Protein AF-A0A1V5KHM3-F1 (afdb_monomer_lite)

Secondary structure (DSSP, 8-state):
-THHHHHTT------SS-S----SSHHHHTT-HHHHHHHHHHHHHHHHHHHHHHHHHHTT-PPPPPP---------

Sequence (76 aa):
MNKYFTIAQMPVVSSTYWNMVHGNTPEEVLKDQEGLQTMRNLGRNMAWLLRCIEAGREKGVLPPLAEKVYRTNFIR

Radius of gyration: 18.12 Å; chains: 1; bounding box: 31×43×45 Å

Foldseek 3Di:
DCVVCVVVVHDDQAFPDPQDFDDPDPVRSVVRPVNVNRPVRSVVRVVVVVVVQVVCVVVVNDDDDDDDPDDDDPDD

pLDDT: mean 95.6, std 4.18, range [74.31, 98.75]

Structure (mmCIF, N/CA/C/O backbone):
data_AF-A0A1V5KHM3-F1
#
_entry.id   AF-A0A1V5KHM3-F1
#
loop_
_atom_site.group_PDB
_atom_site.id
_atom_site.type_symbol
_atom_site.label_atom_id
_atom_site.label_alt_id
_atom_site.label_comp_id
_atom_site.label_asym_id
_atom_site.label_entity_id
_atom_site.label_seq_id
_atom_site.pdbx_PDB_ins_code
_atom_site.Cartn_x
_atom_site.Cartn_y
_atom_site.Cartn_z
_atom_site.occupancy
_atom_site.B_iso_or_equiv
_atom_site.auth_seq_id
_atom_site.auth_comp_id
_atom_site.auth_asym_id
_atom_site.auth_atom_id
_atom_site.pdbx_PDB_model_num
ATOM 1 N N . MET A 1 1 ? 5.289 11.023 -1.099 1.00 75.69 1 MET A N 1
ATOM 2 C CA . MET A 1 1 ? 4.079 10.722 -1.900 1.00 75.69 1 MET A CA 1
ATOM 3 C C . MET A 1 1 ? 2.912 10.190 -1.060 1.00 75.69 1 MET A C 1
ATOM 5 O O . MET A 1 1 ? 1.814 10.704 -1.201 1.00 75.69 1 MET A O 1
ATOM 9 N N . ASN A 1 2 ? 3.121 9.251 -0.126 1.00 90.81 2 ASN A N 1
ATOM 10 C CA . ASN A 1 2 ? 2.013 8.569 0.577 1.00 90.81 2 ASN A CA 1
ATOM 11 C C . ASN A 1 2 ? 1.200 9.410 1.579 1.00 90.81 2 ASN A C 1
ATOM 13 O O . ASN A 1 2 ? 0.147 8.962 2.022 1.00 90.81 2 ASN A O 1
ATOM 17 N N . LYS A 1 3 ? 1.652 10.627 1.907 1.00 93.88 3 LYS A N 1
ATOM 18 C CA . LYS A 1 3 ? 1.029 11.520 2.898 1.00 93.88 3 LYS A CA 1
ATOM 19 C C . LYS A 1 3 ? -0.485 11.683 2.701 1.00 93.88 3 LYS A C 1
ATOM 21 O O . LYS A 1 3 ? -1.220 11.711 3.677 1.00 93.88 3 LYS A O 1
ATOM 26 N N . TYR A 1 4 ? -0.958 11.808 1.461 1.00 94.44 4 TYR A N 1
ATOM 27 C CA . TYR A 1 4 ? -2.383 12.036 1.192 1.00 94.44 4 TYR A CA 1
ATOM 28 C C . TYR A 1 4 ? -3.244 10.813 1.522 1.00 94.44 4 TYR A C 1
ATOM 30 O O . TYR A 1 4 ? -4.265 10.949 2.190 1.00 94.44 4 TYR A O 1
ATOM 38 N N . PHE A 1 5 ? -2.793 9.620 1.129 1.00 94.00 5 PHE A N 1
ATOM 39 C CA . PHE A 1 5 ? -3.477 8.365 1.445 1.00 94.00 5 PHE A CA 1
ATOM 40 C C . PHE A 1 5 ? -3.516 8.118 2.954 1.00 94.00 5 PHE A C 1
ATOM 42 O O . PHE A 1 5 ? -4.553 7.742 3.495 1.00 94.00 5 PHE A O 1
ATOM 49 N N . THR A 1 6 ? -2.416 8.405 3.654 1.00 94.38 6 THR A N 1
ATOM 50 C CA . THR A 1 6 ? -2.349 8.210 5.106 1.00 94.38 6 THR A CA 1
ATOM 51 C C . THR A 1 6 ? -3.192 9.232 5.873 1.00 94.38 6 THR A C 1
ATOM 53 O O . THR A 1 6 ? -3.834 8.862 6.8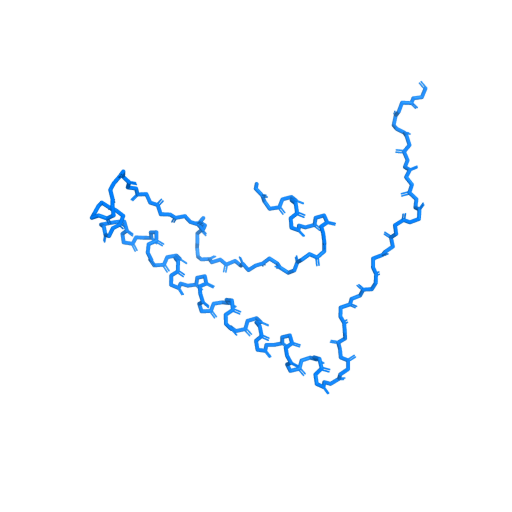51 1.00 94.38 6 THR A O 1
ATOM 56 N N . ILE A 1 7 ? -3.274 10.489 5.413 1.00 94.44 7 ILE A N 1
ATOM 57 C CA . ILE A 1 7 ? -4.198 11.497 5.975 1.00 94.44 7 ILE A CA 1
ATOM 58 C C . ILE A 1 7 ? -5.663 11.062 5.809 1.00 94.44 7 ILE A C 1
ATOM 60 O O . ILE A 1 7 ? -6.485 11.317 6.688 1.00 94.44 7 ILE A O 1
ATOM 64 N N . ALA A 1 8 ? -5.994 10.393 4.704 1.00 92.38 8 ALA A N 1
ATOM 65 C CA . ALA A 1 8 ? -7.337 9.892 4.429 1.00 92.38 8 ALA A CA 1
ATOM 66 C C . ALA A 1 8 ? -7.663 8.549 5.118 1.00 92.38 8 ALA A C 1
ATOM 68 O O . ALA A 1 8 ? -8.718 7.986 4.843 1.00 92.38 8 ALA A O 1
ATOM 69 N N . GLN A 1 9 ? -6.786 8.031 5.992 1.00 93.81 9 GLN A N 1
ATOM 70 C CA . GLN A 1 9 ? -6.901 6.694 6.599 1.00 93.81 9 GLN A CA 1
ATOM 71 C C . GLN A 1 9 ? -7.072 5.557 5.573 1.00 93.81 9 GLN A C 1
ATOM 73 O O . GLN A 1 9 ? -7.707 4.539 5.846 1.00 93.81 9 GLN A O 1
ATOM 78 N N . MET A 1 10 ? -6.493 5.706 4.380 1.00 94.25 10 MET A N 1
ATOM 79 C CA . MET A 1 10 ? -6.533 4.651 3.372 1.00 94.25 10 MET A CA 1
ATOM 80 C C . MET A 1 10 ? -5.481 3.572 3.672 1.00 94.25 10 MET A C 1
ATOM 82 O O . MET A 1 10 ? -4.341 3.914 4.005 1.00 94.25 10 MET A O 1
ATOM 86 N N . PRO A 1 11 ? -5.804 2.278 3.489 1.00 93.69 11 PRO A N 1
ATOM 87 C CA . PRO A 1 11 ? -4.796 1.225 3.460 1.00 93.69 11 PRO A CA 1
ATOM 88 C C . PRO A 1 11 ? -3.799 1.476 2.321 1.00 93.69 11 PRO A C 1
ATOM 90 O O . PRO A 1 11 ? -4.195 1.657 1.169 1.00 93.69 11 PRO A O 1
ATOM 93 N N . VAL A 1 12 ? -2.502 1.479 2.633 1.00 95.31 12 VAL A N 1
ATOM 94 C CA . VAL A 1 12 ? -1.435 1.669 1.640 1.00 95.31 12 VAL A CA 1
ATOM 95 C C . VAL A 1 12 ? -0.770 0.327 1.364 1.00 95.31 12 VAL A C 1
ATOM 97 O O . VAL A 1 12 ? -0.182 -0.275 2.260 1.00 95.31 12 VAL A O 1
ATOM 100 N N . VAL A 1 13 ? -0.850 -0.136 0.117 1.00 96.38 13 VAL A N 1
ATOM 101 C CA . VAL A 1 13 ? -0.220 -1.389 -0.318 1.00 96.38 13 VAL A CA 1
ATOM 102 C C . VAL A 1 13 ? 1.248 -1.141 -0.662 1.00 96.38 13 VAL A C 1
ATOM 104 O O . VAL A 1 13 ? 1.573 -0.238 -1.436 1.00 96.38 13 VAL A O 1
ATOM 107 N N . SER A 1 14 ? 2.138 -1.959 -0.105 1.00 95.69 14 SER A N 1
ATOM 108 C CA . SER A 1 14 ? 3.571 -1.938 -0.401 1.00 95.69 14 SER A CA 1
ATOM 109 C C . SER A 1 14 ? 3.969 -2.973 -1.457 1.00 95.69 14 SER A C 1
ATOM 111 O O . SER A 1 14 ? 3.221 -3.899 -1.781 1.00 95.69 14 SER A O 1
ATOM 113 N N . SER A 1 15 ? 5.182 -2.817 -1.981 1.00 97.38 15 SER A N 1
ATOM 114 C CA . SER A 1 15 ? 5.857 -3.792 -2.838 1.00 97.38 15 SER A CA 1
ATOM 115 C C . SER A 1 15 ? 7.304 -3.995 -2.373 1.00 97.38 15 SER A C 1
ATOM 117 O O . SER A 1 15 ? 7.666 -3.589 -1.270 1.00 97.38 15 SER A O 1
ATOM 119 N N . THR A 1 16 ? 8.129 -4.637 -3.198 1.00 96.88 16 THR A N 1
ATOM 120 C CA . THR A 1 16 ? 9.542 -4.934 -2.924 1.00 96.88 16 THR A CA 1
ATOM 121 C C . THR A 1 16 ? 10.478 -3.736 -3.094 1.00 96.88 16 THR A C 1
ATOM 123 O O . THR A 1 16 ? 11.599 -3.790 -2.603 1.00 96.88 16 THR A O 1
ATOM 126 N N . TYR A 1 17 ? 10.033 -2.665 -3.758 1.00 94.62 17 TYR A N 1
ATOM 127 C CA . TYR A 1 17 ? 10.770 -1.407 -3.902 1.00 94.62 17 TYR A CA 1
ATOM 128 C C . TYR A 1 17 ? 9.803 -0.237 -4.165 1.00 94.62 17 TYR A C 1
ATOM 130 O O . TYR A 1 17 ? 8.597 -0.362 -3.933 1.00 94.62 17 TYR A O 1
ATOM 138 N N . TRP A 1 18 ? 10.309 0.917 -4.613 1.00 93.06 18 TRP A N 1
ATOM 139 C CA . TRP A 1 18 ? 9.479 2.057 -5.002 1.00 93.06 18 TRP A CA 1
ATOM 140 C C . TRP A 1 18 ? 8.525 1.650 -6.126 1.00 93.06 18 TRP A C 1
ATOM 142 O O . TRP A 1 18 ? 8.954 1.146 -7.157 1.00 93.06 18 TRP A O 1
ATOM 152 N N . ASN A 1 19 ? 7.225 1.869 -5.907 1.00 94.06 19 ASN A N 1
ATOM 153 C CA . ASN A 1 19 ? 6.140 1.510 -6.825 1.00 94.06 19 ASN A CA 1
ATOM 154 C C . ASN A 1 19 ? 6.166 2.388 -8.088 1.00 94.06 19 ASN A C 1
ATOM 156 O O . ASN A 1 19 ? 5.333 3.282 -8.247 1.00 94.06 19 ASN A O 1
ATOM 160 N N . MET A 1 20 ? 7.154 2.171 -8.949 1.00 95.31 20 MET A N 1
ATOM 161 C CA . MET A 1 20 ? 7.389 2.937 -10.162 1.00 95.31 20 MET A CA 1
ATOM 162 C C . MET A 1 20 ? 8.107 2.094 -11.214 1.00 95.31 20 MET A C 1
ATOM 164 O O . MET A 1 20 ? 8.700 1.061 -10.910 1.00 95.31 20 MET A O 1
ATOM 168 N N . VAL A 1 21 ? 8.045 2.575 -12.450 1.00 97.50 21 VAL A N 1
ATOM 169 C CA . VAL A 1 21 ? 8.801 2.068 -13.595 1.00 97.50 21 VAL A CA 1
ATOM 170 C C . VAL A 1 21 ? 9.491 3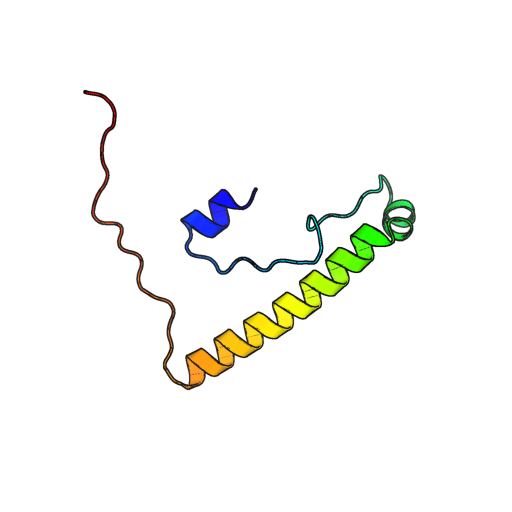.241 -14.286 1.00 97.50 21 VAL A C 1
ATOM 172 O O . VAL A 1 21 ? 9.011 4.374 -14.188 1.00 97.50 21 VAL A O 1
ATOM 175 N N . HIS A 1 22 ? 10.587 2.978 -14.989 1.00 97.44 22 HIS A N 1
ATOM 176 C CA . HIS A 1 22 ? 11.361 3.981 -15.717 1.00 97.44 22 HIS A CA 1
ATOM 177 C C . HIS A 1 22 ? 11.379 3.694 -17.221 1.00 97.44 22 HIS A C 1
ATOM 179 O O . HIS A 1 22 ? 11.574 2.562 -17.651 1.00 97.44 22 HIS A O 1
ATOM 185 N N . GLY A 1 23 ? 11.208 4.743 -18.023 1.00 96.88 23 GLY A N 1
ATOM 186 C CA . GLY A 1 23 ? 11.277 4.697 -19.484 1.00 96.88 23 GLY A CA 1
ATOM 187 C C . GLY A 1 23 ? 10.548 5.890 -20.096 1.00 96.88 23 GLY A C 1
ATOM 188 O O . GLY A 1 23 ? 9.513 6.308 -19.579 1.00 96.88 23 GLY A O 1
ATOM 189 N N . ASN A 1 24 ? 11.088 6.459 -21.174 1.00 97.69 24 ASN A N 1
ATOM 190 C CA . ASN A 1 24 ? 10.450 7.570 -21.888 1.00 97.69 24 ASN A CA 1
ATOM 191 C C . ASN A 1 24 ? 9.417 7.071 -22.905 1.00 97.69 24 ASN A C 1
ATOM 193 O O . ASN A 1 24 ? 8.502 7.810 -23.266 1.00 97.69 24 ASN A O 1
ATOM 197 N N . THR A 1 25 ? 9.546 5.817 -23.348 1.00 98.31 25 THR A N 1
ATOM 198 C CA . THR A 1 25 ? 8.557 5.126 -24.186 1.00 98.31 25 THR A CA 1
ATOM 199 C C . THR A 1 25 ? 8.069 3.836 -23.514 1.00 98.31 25 THR A C 1
ATOM 201 O O . THR A 1 25 ? 8.752 3.297 -22.636 1.00 98.31 25 THR A O 1
ATOM 204 N N . PRO A 1 26 ? 6.905 3.290 -23.915 1.00 97.50 26 PRO A N 1
ATOM 205 C CA . PRO A 1 26 ? 6.433 1.995 -23.425 1.00 97.50 26 PRO A CA 1
ATOM 206 C C . PRO A 1 26 ? 7.451 0.863 -23.623 1.00 97.50 26 PRO A C 1
ATOM 208 O O . PRO A 1 26 ? 7.628 0.028 -22.740 1.00 97.50 26 PRO A O 1
ATOM 211 N N . GLU A 1 27 ? 8.165 0.847 -24.747 1.00 98.19 27 GLU A N 1
ATOM 212 C CA . GLU A 1 27 ? 9.186 -0.160 -25.053 1.00 98.19 27 GLU A CA 1
ATOM 213 C C . GLU A 1 27 ? 10.390 -0.056 -24.111 1.00 98.19 27 GLU A C 1
ATOM 215 O O . GLU A 1 27 ? 11.004 -1.071 -23.788 1.00 98.19 27 GLU A O 1
ATOM 220 N N . GLU A 1 28 ? 10.735 1.154 -23.663 1.00 98.31 28 GLU A N 1
ATOM 221 C CA . GLU A 1 28 ? 11.760 1.368 -22.638 1.00 98.31 28 GLU A CA 1
ATOM 222 C C . GLU A 1 28 ? 11.279 0.922 -21.256 1.00 98.31 28 GLU A C 1
ATOM 224 O O . GLU A 1 28 ? 12.020 0.232 -20.560 1.00 98.31 28 GLU A O 1
ATOM 229 N N . VAL A 1 29 ? 10.022 1.205 -20.895 1.00 97.88 29 VAL A N 1
ATOM 230 C CA . VAL A 1 29 ? 9.407 0.699 -19.653 1.00 97.88 29 VAL A CA 1
ATOM 231 C C . VAL A 1 29 ? 9.434 -0.828 -19.605 1.00 97.88 29 VAL A C 1
ATOM 233 O O . VAL A 1 29 ? 9.698 -1.415 -18.558 1.00 97.88 29 VAL A O 1
ATOM 236 N N . LEU A 1 30 ? 9.222 -1.496 -20.743 1.00 98.00 30 LEU A N 1
ATOM 237 C CA . LEU A 1 30 ? 9.307 -2.955 -20.817 1.00 98.00 30 LEU A CA 1
ATOM 238 C C . LEU A 1 30 ? 10.716 -3.506 -20.547 1.00 98.00 30 LEU A C 1
ATOM 240 O O . LEU A 1 30 ? 10.854 -4.689 -20.231 1.00 98.00 30 LEU A O 1
ATOM 244 N N . LYS A 1 31 ? 11.754 -2.669 -20.653 1.00 98.19 31 LYS A N 1
ATOM 245 C CA . LYS A 1 31 ? 13.142 -3.027 -20.332 1.00 98.19 31 LYS A CA 1
ATOM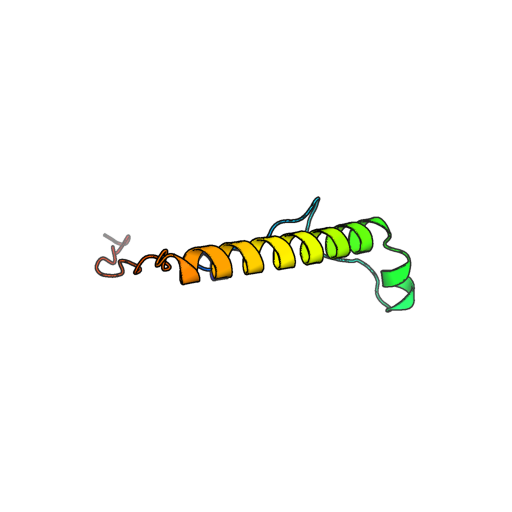 246 C C . LYS A 1 31 ? 13.479 -2.797 -18.857 1.00 98.19 31 LYS A C 1
ATOM 248 O O . LYS A 1 31 ? 14.445 -3.397 -18.389 1.00 98.19 31 LYS A O 1
ATOM 253 N N . ASP A 1 32 ? 12.685 -2.022 -18.114 1.00 98.19 32 ASP A N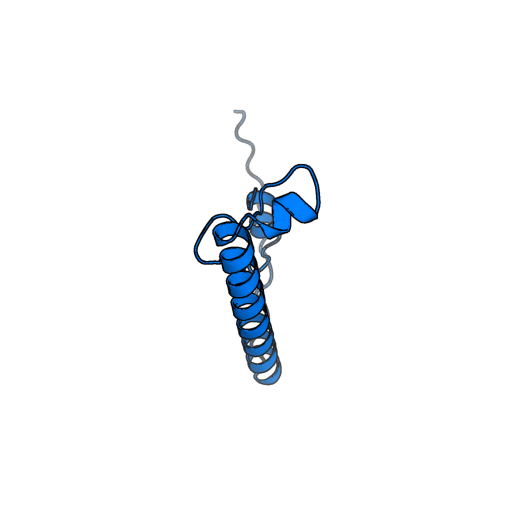 1
ATOM 254 C CA . ASP A 1 32 ? 12.812 -1.876 -16.658 1.00 98.19 32 ASP A CA 1
ATOM 255 C C . ASP A 1 32 ? 12.297 -3.133 -15.936 1.00 98.19 32 ASP A C 1
ATOM 257 O O . ASP A 1 32 ? 11.177 -3.205 -15.423 1.00 98.19 32 ASP A O 1
ATOM 261 N N . GLN A 1 33 ? 13.125 -4.178 -15.927 1.00 98.12 33 GLN A N 1
ATOM 262 C CA . GLN A 1 33 ? 12.758 -5.474 -15.357 1.00 98.12 33 GLN A CA 1
ATOM 263 C C . GLN A 1 33 ? 12.488 -5.405 -13.847 1.00 98.12 33 GLN A C 1
ATOM 265 O O . GLN A 1 33 ? 11.580 -6.089 -13.364 1.00 98.12 33 GLN A O 1
ATOM 270 N N . GLU A 1 34 ? 13.237 -4.577 -13.111 1.00 98.12 34 GLU A N 1
ATOM 271 C CA . GLU A 1 34 ? 13.060 -4.389 -11.667 1.00 98.12 34 GLU A CA 1
ATOM 272 C C . GLU A 1 34 ? 11.765 -3.629 -11.361 1.00 98.12 34 GLU A C 1
ATOM 274 O O . GLU A 1 34 ? 10.977 -4.063 -10.511 1.00 98.12 34 GLU A O 1
ATOM 279 N N . GLY A 1 35 ? 11.491 -2.543 -12.088 1.00 98.06 35 GLY A N 1
ATOM 280 C CA . GLY A 1 35 ? 10.236 -1.808 -11.979 1.00 98.06 35 GLY A CA 1
ATOM 281 C C . GLY A 1 35 ? 9.043 -2.708 -12.291 1.00 98.06 35 GLY A C 1
ATOM 282 O O . GLY A 1 35 ? 8.108 -2.811 -11.496 1.00 98.06 35 GLY A O 1
ATOM 283 N N . LEU A 1 36 ? 9.093 -3.469 -13.389 1.00 98.38 36 LEU A N 1
ATOM 284 C CA . LEU A 1 36 ? 8.033 -4.421 -13.734 1.00 98.38 36 LEU A CA 1
ATOM 285 C C . LEU A 1 36 ? 7.857 -5.526 -12.683 1.00 98.38 36 LEU A C 1
ATOM 287 O O . LEU A 1 36 ? 6.725 -5.916 -12.379 1.00 98.38 36 LEU A O 1
ATOM 291 N N . GLN A 1 37 ? 8.946 -6.041 -12.106 1.00 98.44 37 GLN A N 1
ATOM 292 C CA . GLN A 1 37 ? 8.881 -6.974 -10.980 1.00 98.44 37 GLN A CA 1
ATOM 293 C C . GLN A 1 37 ? 8.183 -6.338 -9.776 1.00 98.44 37 GLN A C 1
ATOM 295 O O . GLN A 1 37 ? 7.289 -6.957 -9.190 1.00 98.44 37 GLN A O 1
ATOM 300 N N . THR A 1 38 ? 8.539 -5.099 -9.449 1.00 98.44 38 THR A N 1
ATOM 301 C CA . THR A 1 38 ? 7.928 -4.331 -8.364 1.00 98.44 38 THR A CA 1
ATOM 302 C C . THR A 1 38 ? 6.436 -4.118 -8.613 1.00 98.44 38 THR A C 1
ATOM 304 O O . THR A 1 38 ? 5.632 -4.329 -7.705 1.00 98.44 38 THR A O 1
ATOM 307 N N . MET A 1 39 ? 6.018 -3.819 -9.843 1.00 98.19 39 MET A N 1
ATOM 308 C CA . MET A 1 39 ? 4.599 -3.666 -10.179 1.00 98.19 39 MET A CA 1
ATOM 309 C C . MET A 1 39 ? 3.821 -4.987 -10.100 1.00 98.19 39 MET A C 1
ATOM 311 O O . MET A 1 39 ? 2.699 -5.011 -9.589 1.00 98.19 39 MET A O 1
ATOM 315 N N . ARG A 1 40 ? 4.415 -6.115 -10.519 1.00 98.56 40 ARG A N 1
ATOM 316 C CA . ARG A 1 40 ? 3.807 -7.449 -10.339 1.00 98.56 40 ARG A CA 1
ATOM 317 C C . ARG A 1 40 ? 3.607 -7.782 -8.861 1.00 98.56 40 ARG A C 1
ATOM 319 O O . ARG A 1 40 ? 2.549 -8.283 -8.481 1.00 98.56 40 ARG A O 1
ATOM 326 N N . ASN A 1 41 ? 4.604 -7.497 -8.028 1.00 98.69 41 ASN A N 1
ATOM 327 C CA . ASN A 1 41 ? 4.525 -7.713 -6.585 1.00 98.69 41 ASN A CA 1
ATOM 328 C C . ASN A 1 41 ? 3.475 -6.803 -5.936 1.00 98.69 41 ASN A C 1
ATOM 330 O O . ASN A 1 41 ? 2.672 -7.282 -5.138 1.00 98.69 41 ASN A O 1
ATOM 334 N N . LEU A 1 42 ? 3.394 -5.537 -6.357 1.00 98.44 42 LEU A N 1
ATOM 335 C CA . LEU A 1 42 ? 2.375 -4.598 -5.892 1.00 98.44 42 LEU A CA 1
ATOM 336 C C . LEU A 1 42 ? 0.963 -5.117 -6.187 1.00 98.44 42 LEU A C 1
ATOM 338 O O . LEU A 1 42 ? 0.117 -5.136 -5.296 1.00 98.44 42 LEU A O 1
ATOM 342 N N . GLY A 1 43 ? 0.718 -5.583 -7.416 1.00 98.44 43 GLY A N 1
ATOM 343 C CA . GLY A 1 43 ? -0.576 -6.143 -7.811 1.00 98.44 43 GLY A CA 1
ATOM 344 C C . GLY A 1 43 ? -0.967 -7.374 -6.988 1.00 98.44 43 GLY A C 1
ATOM 345 O O . GLY A 1 43 ? -2.104 -7.475 -6.528 1.00 98.44 43 GLY A O 1
ATOM 346 N N . ARG A 1 44 ? -0.017 -8.283 -6.732 1.00 98.75 44 ARG A N 1
ATOM 347 C CA . ARG A 1 44 ? -0.241 -9.466 -5.879 1.00 98.75 44 ARG A CA 1
ATOM 348 C C . ARG A 1 44 ? -0.572 -9.077 -4.438 1.00 98.75 44 ARG A C 1
ATOM 350 O O . ARG A 1 44 ? -1.546 -9.582 -3.885 1.00 98.75 44 ARG A O 1
ATOM 357 N N . ASN A 1 45 ? 0.187 -8.146 -3.863 1.00 98.69 45 ASN A N 1
ATOM 358 C CA . ASN A 1 45 ? -0.041 -7.653 -2.505 1.00 98.69 45 ASN A CA 1
ATOM 359 C C . ASN A 1 45 ? -1.391 -6.936 -2.383 1.00 98.69 45 ASN A C 1
ATOM 361 O O . ASN A 1 45 ? -2.096 -7.110 -1.392 1.00 98.69 45 ASN A O 1
ATOM 365 N N . MET A 1 46 ? -1.786 -6.178 -3.410 1.00 98.50 46 MET A N 1
ATOM 366 C CA . MET A 1 46 ? -3.080 -5.499 -3.454 1.00 98.50 46 MET A CA 1
ATOM 367 C C . MET A 1 46 ? -4.231 -6.502 -3.505 1.00 98.50 46 MET A C 1
ATOM 369 O O . MET A 1 46 ? -5.166 -6.397 -2.716 1.00 98.50 46 MET A O 1
ATOM 373 N N . ALA A 1 47 ? -4.147 -7.505 -4.382 1.00 98.69 47 ALA A N 1
ATOM 374 C CA . ALA A 1 47 ? -5.161 -8.551 -4.480 1.00 98.69 47 ALA A CA 1
ATOM 375 C C . ALA A 1 47 ? -5.314 -9.330 -3.164 1.00 98.69 47 ALA A C 1
ATOM 377 O O . ALA A 1 47 ? -6.436 -9.619 -2.745 1.00 98.69 47 ALA A O 1
ATOM 378 N N . TRP A 1 48 ? -4.201 -9.640 -2.493 1.00 98.69 48 TRP A N 1
ATOM 379 C CA . TRP A 1 48 ? -4.219 -10.271 -1.175 1.00 98.69 48 TRP A CA 1
ATOM 380 C C . TRP A 1 48 ? -4.892 -9.380 -0.123 1.00 98.69 48 TRP A C 1
ATOM 382 O O . TRP A 1 48 ? -5.826 -9.829 0.541 1.00 98.69 48 TRP A O 1
ATOM 392 N N . LEU A 1 49 ? -4.494 -8.106 -0.019 1.00 98.50 49 LEU A N 1
ATOM 393 C CA . LEU A 1 49 ? -5.053 -7.189 0.976 1.00 98.50 49 LEU A CA 1
ATOM 394 C C . LEU A 1 49 ? -6.560 -6.975 0.778 1.00 98.50 49 LEU A C 1
ATOM 396 O O . LEU A 1 49 ? -7.309 -7.000 1.751 1.00 98.50 49 LEU A O 1
ATOM 400 N N . LEU A 1 50 ? -7.017 -6.811 -0.467 1.00 97.81 50 LEU A N 1
ATOM 401 C CA . LEU A 1 50 ? -8.441 -6.659 -0.780 1.00 97.81 50 LEU A CA 1
ATOM 402 C C . LEU A 1 50 ? -9.252 -7.883 -0.336 1.00 97.81 50 LEU A C 1
ATOM 404 O O . LEU A 1 50 ? -10.318 -7.726 0.254 1.00 97.81 50 LEU A O 1
ATOM 408 N N . ARG A 1 51 ? -8.726 -9.098 -0.543 1.00 98.50 51 ARG A N 1
ATOM 409 C CA . ARG A 1 51 ? -9.359 -10.335 -0.056 1.00 98.50 51 ARG A CA 1
ATOM 410 C C . ARG A 1 51 ? -9.411 -10.396 1.470 1.00 98.50 51 ARG A C 1
ATOM 412 O O . ARG A 1 51 ? -10.411 -10.843 2.020 1.00 98.50 51 ARG A O 1
ATOM 419 N N . CYS A 1 52 ? -8.367 -9.940 2.161 1.00 97.88 52 CYS A N 1
ATOM 420 C CA . CYS A 1 52 ? -8.366 -9.867 3.622 1.00 97.88 52 CYS A CA 1
ATOM 421 C C . CYS A 1 52 ? -9.385 -8.852 4.157 1.00 97.88 52 CYS A C 1
ATOM 423 O O . CYS A 1 52 ? -10.069 -9.145 5.134 1.00 97.88 52 CYS A O 1
ATOM 425 N N . ILE A 1 53 ? -9.508 -7.685 3.515 1.00 97.12 53 ILE A N 1
ATOM 426 C CA . ILE A 1 53 ? -10.515 -6.672 3.866 1.00 97.12 53 ILE A CA 1
ATOM 427 C C . ILE A 1 53 ? -11.922 -7.240 3.673 1.00 97.12 53 ILE A C 1
ATOM 429 O O . ILE A 1 53 ? -12.758 -7.089 4.559 1.00 97.12 53 ILE A O 1
ATOM 433 N N . GLU A 1 54 ? -12.169 -7.932 2.560 1.00 98.00 54 GLU A N 1
ATOM 434 C CA . GLU A 1 54 ? -13.453 -8.585 2.298 1.00 98.00 54 GLU A CA 1
ATOM 435 C C . GLU A 1 54 ? -13.789 -9.628 3.372 1.00 98.00 54 GLU A C 1
ATOM 437 O O . GLU A 1 54 ? -14.839 -9.552 4.004 1.00 98.00 54 GLU A O 1
ATOM 442 N N . ALA A 1 55 ? -12.854 -10.535 3.666 1.00 98.31 55 ALA A N 1
ATOM 443 C CA . ALA A 1 55 ? -13.037 -11.555 4.697 1.00 98.31 55 ALA A CA 1
ATOM 444 C C . ALA A 1 55 ? -13.237 -10.956 6.105 1.00 98.31 55 ALA A C 1
ATOM 446 O O . ALA A 1 55 ? -13.931 -11.534 6.941 1.00 98.31 55 ALA A O 1
ATOM 447 N N . GLY A 1 56 ? -12.621 -9.805 6.393 1.00 97.81 56 GLY A N 1
ATOM 448 C CA . GLY A 1 56 ? -12.859 -9.047 7.621 1.00 97.81 56 GLY A CA 1
ATOM 449 C C . GLY A 1 56 ? -14.263 -8.447 7.655 1.00 97.81 56 GLY A C 1
ATOM 450 O O . GLY A 1 56 ? -14.970 -8.598 8.652 1.00 97.81 56 GLY A O 1
ATOM 451 N N . ARG A 1 57 ? -14.695 -7.838 6.546 1.00 97.19 57 ARG A N 1
ATOM 452 C CA . ARG A 1 57 ? -16.028 -7.247 6.392 1.00 97.19 57 ARG A CA 1
ATOM 453 C C . ARG A 1 57 ? -17.136 -8.276 6.601 1.00 97.19 57 ARG A C 1
ATOM 455 O O . ARG A 1 57 ? -18.076 -7.991 7.336 1.00 97.19 57 ARG A O 1
ATOM 462 N N . GLU A 1 58 ? -17.001 -9.473 6.031 1.00 98.06 58 GLU A N 1
ATOM 463 C CA . GLU A 1 58 ? -17.940 -10.592 6.232 1.00 98.06 58 GLU A CA 1
ATOM 464 C C . GLU A 1 58 ? -18.078 -10.996 7.710 1.00 98.06 58 GLU A C 1
ATOM 466 O O . GLU A 1 58 ? -19.138 -11.441 8.142 1.00 98.06 58 GLU A O 1
ATOM 471 N N . LYS A 1 59 ? -17.022 -10.797 8.508 1.00 98.25 59 LYS A N 1
ATOM 472 C CA . LYS A 1 59 ? -16.995 -11.067 9.955 1.00 98.25 59 LYS A CA 1
ATOM 473 C C . LYS A 1 59 ? -17.341 -9.846 10.814 1.00 98.25 59 LYS A C 1
ATOM 475 O O . LYS A 1 59 ? -17.179 -9.898 12.031 1.00 98.25 59 LYS A O 1
ATOM 480 N N . GLY A 1 60 ? -17.780 -8.744 10.207 1.00 97.50 60 GLY A N 1
ATOM 481 C CA . GLY A 1 60 ? -18.117 -7.507 10.915 1.00 97.50 60 GLY A CA 1
ATOM 482 C C . GLY A 1 60 ? -16.912 -6.671 11.361 1.00 97.50 60 GLY A C 1
ATOM 483 O O . GLY A 1 60 ? -17.075 -5.738 12.144 1.00 97.50 60 GLY A O 1
ATOM 484 N N . VAL A 1 61 ? -15.704 -6.961 10.865 1.00 97.12 61 VAL A N 1
ATOM 485 C CA . VAL A 1 61 ? -14.520 -6.120 11.087 1.00 97.12 61 VAL A CA 1
ATOM 486 C C . VAL A 1 61 ? -14.563 -4.960 10.097 1.00 97.12 61 VAL A C 1
ATOM 488 O O . VAL A 1 61 ? -14.153 -5.083 8.943 1.00 97.12 61 VAL A O 1
ATOM 491 N N . LEU A 1 62 ? -15.106 -3.831 10.547 1.00 94.50 62 LEU A N 1
ATOM 492 C CA . LEU A 1 62 ? -15.247 -2.620 9.742 1.00 94.50 62 LEU A CA 1
ATOM 493 C C . LEU A 1 62 ? -14.060 -1.665 9.949 1.00 94.50 62 LEU A C 1
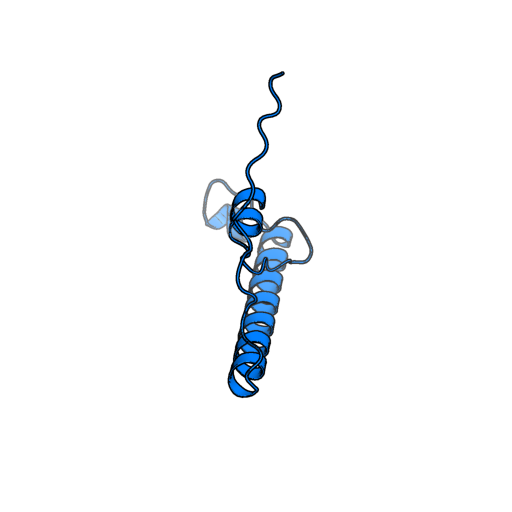ATOM 495 O O . LEU A 1 62 ? -13.437 -1.681 11.014 1.00 94.50 62 LEU A O 1
ATOM 499 N N . PRO A 1 63 ? -13.743 -0.807 8.960 1.00 91.69 63 PRO A N 1
ATOM 500 C CA . PRO A 1 63 ? -12.771 0.263 9.146 1.00 91.69 63 PRO A CA 1
ATOM 501 C C . PRO A 1 63 ? -13.145 1.164 10.336 1.00 91.69 63 PRO A C 1
ATOM 503 O O . PRO A 1 63 ? -14.329 1.460 10.525 1.00 91.69 63 PRO A O 1
ATOM 506 N N . PRO A 1 64 ? -12.163 1.626 11.131 1.00 91.50 64 PRO A N 1
ATOM 507 C CA . PRO A 1 64 ? -12.430 2.504 12.262 1.00 91.50 64 PRO A CA 1
ATOM 508 C C . PRO A 1 64 ? -12.949 3.868 11.794 1.00 91.50 64 PRO A C 1
ATOM 510 O O . PRO A 1 64 ? -12.584 4.361 10.725 1.00 91.50 64 PRO A O 1
ATOM 513 N N . LEU A 1 65 ? -13.769 4.511 12.625 1.00 92.00 65 LEU A N 1
ATOM 514 C CA . LEU A 1 65 ? -14.194 5.889 12.394 1.00 92.00 65 LEU A CA 1
ATOM 515 C C . LEU A 1 65 ? -13.071 6.858 12.777 1.00 92.00 65 LEU A C 1
ATOM 517 O O . LEU A 1 65 ? -12.517 6.787 13.872 1.00 92.00 65 LEU A O 1
ATOM 521 N N . ALA A 1 66 ? -12.750 7.780 11.870 1.00 92.50 66 ALA A N 1
ATOM 522 C CA . ALA A 1 66 ? -11.741 8.803 12.104 1.00 92.50 66 ALA A CA 1
ATOM 523 C C . ALA A 1 66 ? -12.207 9.819 13.158 1.00 92.50 66 ALA A C 1
ATOM 525 O O . ALA A 1 66 ? -13.216 10.499 12.963 1.00 92.50 66 ALA A O 1
ATOM 526 N N . GLU A 1 67 ? -11.419 10.019 14.211 1.00 94.75 67 GLU A N 1
ATOM 527 C CA . GLU A 1 67 ? -11.582 11.173 15.092 1.00 94.75 67 GLU A CA 1
ATOM 528 C C . GLU A 1 67 ? -11.033 12.437 14.404 1.00 94.75 67 GLU A C 1
ATOM 530 O O . GLU A 1 67 ? -9.893 12.464 13.940 1.00 94.75 67 GLU A O 1
ATOM 535 N N . LYS A 1 68 ? -11.850 13.493 14.296 1.00 91.75 68 LYS A N 1
ATOM 536 C CA . LYS A 1 68 ? -11.482 14.758 13.620 1.00 91.75 68 LYS A CA 1
ATOM 537 C C . LYS A 1 68 ? -11.870 16.007 14.418 1.00 91.75 68 LYS A C 1
ATOM 539 O O . LYS A 1 68 ? -12.035 17.083 13.843 1.00 91.75 68 LYS A O 1
ATOM 544 N N . VAL A 1 69 ? -12.056 15.851 15.727 1.00 95.75 69 VAL A N 1
ATOM 545 C CA . VAL A 1 69 ? -12.641 16.880 16.600 1.00 95.75 69 VAL A CA 1
ATOM 546 C C . VAL A 1 69 ? -11.671 18.038 16.833 1.00 95.75 69 VAL A C 1
ATO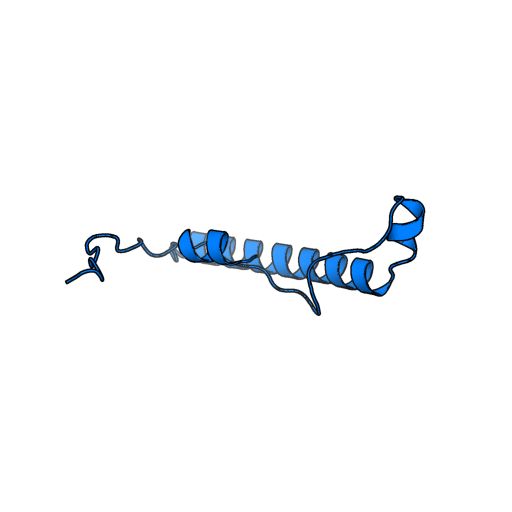M 548 O O . VAL A 1 69 ? -12.049 19.201 16.712 1.00 95.75 69 VAL A O 1
ATOM 551 N N . TYR A 1 70 ? -10.411 17.738 17.136 1.00 94.94 70 TYR A N 1
ATOM 552 C CA . TYR A 1 70 ? -9.443 18.744 17.560 1.00 94.94 70 TYR A CA 1
ATOM 553 C C . TYR A 1 70 ? -8.608 19.279 16.392 1.00 94.94 70 TYR A C 1
ATOM 555 O O . TYR A 1 70 ? -8.105 18.523 15.560 1.00 94.94 70 TYR A O 1
ATOM 563 N N . ARG A 1 71 ? -8.409 20.602 16.355 1.00 91.94 71 ARG A N 1
ATOM 564 C CA . ARG A 1 71 ? -7.408 21.269 15.510 1.00 91.94 71 ARG A CA 1
ATOM 565 C C . ARG A 1 71 ? -6.627 22.256 16.366 1.00 91.94 71 ARG A C 1
ATOM 567 O O . ARG A 1 71 ? -7.214 23.170 16.935 1.00 91.94 71 ARG A O 1
ATOM 574 N N . THR A 1 72 ? -5.315 22.080 16.440 1.00 93.12 72 THR A N 1
ATOM 575 C CA . THR A 1 72 ? -4.436 22.950 17.229 1.00 93.12 72 THR A CA 1
ATOM 576 C C . THR A 1 72 ? -3.821 24.016 16.331 1.00 93.12 72 THR A C 1
ATOM 578 O O . THR A 1 72 ? -3.271 23.695 15.278 1.00 93.12 72 THR A O 1
ATOM 581 N N . ASN A 1 73 ? -3.900 25.282 16.745 1.00 93.44 73 ASN A N 1
ATOM 582 C CA . ASN A 1 73 ? -3.129 26.359 16.129 1.00 93.44 73 ASN A CA 1
ATOM 583 C C . ASN A 1 73 ? -1.714 26.374 16.730 1.00 93.44 73 ASN A C 1
ATOM 585 O O . ASN A 1 73 ? -1.560 26.347 17.950 1.00 93.44 73 ASN A O 1
ATOM 589 N N . PHE A 1 74 ? -0.689 26.394 15.877 1.00 92.19 74 PHE A N 1
ATOM 590 C CA . PHE A 1 74 ? 0.718 26.403 16.292 1.00 92.19 74 PHE A CA 1
ATOM 591 C C . PHE A 1 74 ? 1.311 27.814 16.399 1.00 92.19 74 PHE A C 1
ATOM 593 O O . PHE A 1 74 ? 2.421 27.966 16.904 1.00 92.19 74 PHE A O 1
ATOM 600 N N . ILE A 1 75 ? 0.584 28.835 15.941 1.00 89.12 75 ILE A N 1
ATOM 601 C CA . ILE A 1 75 ? 0.940 30.241 16.132 1.00 89.12 75 ILE A CA 1
ATOM 602 C C . ILE A 1 75 ? 0.422 30.663 17.511 1.00 89.12 75 ILE A C 1
ATOM 604 O O . ILE A 1 75 ? -0.754 30.449 17.815 1.00 89.12 75 ILE A O 1
ATOM 608 N N . ARG A 1 76 ? 1.313 31.220 18.335 1.00 74.31 76 ARG A N 1
ATOM 609 C CA . ARG A 1 76 ? 1.009 31.792 19.652 1.00 74.31 76 ARG A CA 1
ATOM 610 C C . ARG A 1 76 ? 1.020 33.307 19.583 1.00 74.31 76 ARG A C 1
ATOM 612 O O . ARG A 1 76 ? 1.895 33.829 18.857 1.00 74.31 76 ARG A O 1
#